Protein AF-A0A950LFI5-F1 (afdb_monomer_lite)

Sequence (81 aa):
MAANDKTPTHTAYAFSRQGRKFGKLLECGVGYIDKQNNLAHVFMDRGPIMGYTGYIVLSPIGAPPPKVEPPTDDEDGEEDF

Structure (mmCIF, N/CA/C/O backbone):
data_AF-A0A950LFI5-F1
#
_entry.id   AF-A0A950LFI5-F1
#
loop_
_atom_site.group_PDB
_atom_site.id
_atom_site.type_symbol
_atom_site.label_atom_id
_atom_site.label_alt_id
_atom_site.label_comp_id
_atom_site.label_asym_id
_atom_site.label_entity_id
_atom_site.label_seq_id
_atom_site.pdbx_PDB_ins_code
_atom_site.Cartn_x
_atom_site.Cartn_y
_atom_site.Cartn_z
_atom_site.occupancy
_atom_site.B_iso_or_equiv
_atom_site.auth_seq_id
_atom_site.auth_comp_id
_atom_site.auth_asym_id
_atom_site.auth_atom_id
_atom_site.pdbx_PDB_model_num
ATOM 1 N N . MET A 1 1 ? -13.404 0.287 27.039 1.00 40.78 1 MET A N 1
ATOM 2 C CA . MET A 1 1 ? -12.183 -0.079 26.290 1.00 40.78 1 MET A CA 1
ATOM 3 C C . MET A 1 1 ? -12.600 -0.283 24.847 1.00 40.78 1 MET A C 1
ATOM 5 O O . MET A 1 1 ? -13.409 -1.167 24.603 1.00 40.78 1 MET A O 1
ATOM 9 N N . ALA A 1 2 ? -12.185 0.595 23.931 1.00 47.75 2 ALA A N 1
ATOM 10 C CA . ALA A 1 2 ? -12.523 0.438 22.518 1.00 47.75 2 ALA A CA 1
ATOM 11 C C . ALA A 1 2 ? -11.844 -0.837 22.005 1.00 47.75 2 ALA A C 1
ATOM 13 O O . ALA A 1 2 ? -10.641 -1.005 22.207 1.00 47.75 2 ALA A O 1
ATOM 14 N N . ALA A 1 3 ? -12.622 -1.753 21.426 1.00 51.47 3 ALA A N 1
ATOM 15 C CA . ALA A 1 3 ? -12.077 -2.926 20.762 1.00 51.47 3 ALA A CA 1
ATOM 16 C C . ALA A 1 3 ? -11.050 -2.444 19.735 1.00 51.47 3 ALA A C 1
ATOM 18 O O . ALA A 1 3 ? -11.342 -1.532 18.961 1.00 51.47 3 ALA A O 1
ATOM 19 N N . ASN A 1 4 ? -9.841 -3.000 19.786 1.00 58.72 4 ASN A N 1
ATOM 20 C CA . ASN A 1 4 ? -8.805 -2.677 18.820 1.00 58.72 4 ASN A CA 1
ATOM 21 C C . ASN A 1 4 ? -9.284 -3.246 17.481 1.00 58.72 4 ASN A C 1
ATOM 23 O O . ASN A 1 4 ? -9.175 -4.451 17.245 1.00 58.72 4 ASN A O 1
ATOM 27 N N . ASP A 1 5 ? -9.952 -2.413 16.685 1.00 66.69 5 ASP A N 1
ATOM 28 C CA . ASP A 1 5 ? -10.523 -2.811 15.412 1.00 66.69 5 ASP A CA 1
ATOM 29 C C . ASP A 1 5 ? -9.364 -3.041 14.443 1.00 66.69 5 ASP A C 1
ATOM 31 O O . ASP A 1 5 ? -8.753 -2.108 13.928 1.00 66.69 5 ASP A O 1
ATOM 35 N N . LYS A 1 6 ? -9.006 -4.316 14.272 1.00 79.62 6 LYS A N 1
ATOM 36 C CA . LYS A 1 6 ? -7.933 -4.759 13.373 1.00 79.62 6 LYS A CA 1
ATOM 37 C C . LYS A 1 6 ? -8.400 -4.811 11.915 1.00 79.62 6 LYS A C 1
ATOM 39 O O . LYS A 1 6 ? -7.715 -5.402 11.081 1.00 79.62 6 LYS A O 1
ATOM 44 N N . THR A 1 7 ? -9.573 -4.251 11.612 1.00 89.38 7 THR A N 1
ATOM 45 C CA . THR A 1 7 ? -10.092 -4.167 10.250 1.00 89.38 7 THR A CA 1
ATOM 46 C C . THR A 1 7 ? -9.128 -3.353 9.382 1.00 89.38 7 THR A C 1
ATOM 48 O O . THR A 1 7 ? -8.750 -2.238 9.757 1.00 89.38 7 THR A O 1
ATOM 51 N N . PRO A 1 8 ? -8.708 -3.881 8.218 1.00 92.56 8 PRO A N 1
ATOM 52 C CA . PRO A 1 8 ? -7.872 -3.138 7.291 1.00 92.56 8 PRO A CA 1
ATOM 53 C C . PRO A 1 8 ? -8.536 -1.822 6.883 1.00 92.56 8 PRO A C 1
ATOM 55 O O . PRO A 1 8 ? -9.706 -1.787 6.512 1.00 92.56 8 PRO A O 1
ATOM 58 N N . THR A 1 9 ? -7.774 -0.736 6.940 1.00 94.94 9 THR A N 1
ATOM 59 C CA . THR A 1 9 ? -8.221 0.613 6.549 1.00 94.94 9 THR A CA 1
ATOM 60 C C . THR A 1 9 ? -7.431 1.159 5.366 1.00 94.94 9 THR A C 1
ATOM 62 O O . THR A 1 9 ? -7.865 2.117 4.729 1.00 94.94 9 THR A O 1
ATOM 65 N N . HIS A 1 10 ? -6.280 0.556 5.065 1.00 96.12 10 HIS A N 1
ATOM 66 C CA . HIS A 1 10 ? -5.364 0.995 4.025 1.00 96.12 10 HIS A CA 1
ATOM 67 C C . HIS A 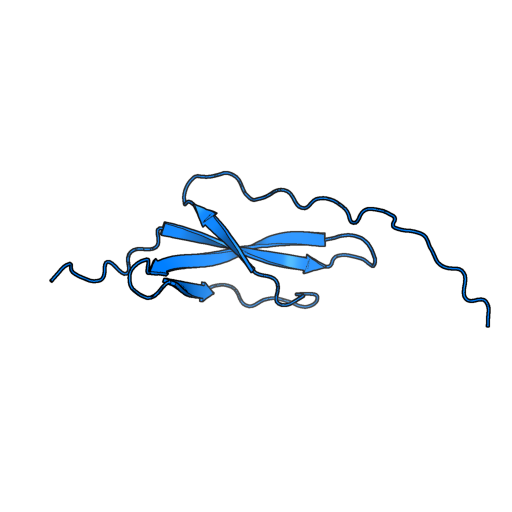1 10 ? -4.922 -0.179 3.149 1.00 96.12 10 HIS A C 1
ATOM 69 O O . HIS A 1 10 ? -4.741 -1.301 3.624 1.00 96.12 10 HIS A O 1
ATOM 75 N N . THR A 1 11 ? -4.692 0.108 1.877 1.00 95.81 11 THR A N 1
ATOM 76 C CA . THR A 1 11 ? -3.970 -0.749 0.941 1.00 95.81 11 THR A CA 1
ATOM 77 C C . THR A 1 11 ? -2.477 -0.441 1.033 1.00 95.81 11 THR A C 1
ATOM 79 O O . THR A 1 11 ? -2.081 0.727 1.084 1.00 95.81 11 THR A O 1
ATOM 82 N N . ALA A 1 12 ? -1.647 -1.481 1.054 1.00 93.50 12 ALA A N 1
ATOM 83 C CA . ALA A 1 12 ? -0.197 -1.366 1.080 1.00 93.50 12 ALA A CA 1
ATOM 84 C C . ALA A 1 12 ? 0.376 -1.456 -0.336 1.00 93.50 12 ALA A C 1
ATOM 86 O O . ALA A 1 12 ? 0.098 -2.400 -1.081 1.00 93.50 12 ALA A O 1
ATOM 87 N N . TYR A 1 13 ? 1.204 -0.476 -0.684 1.00 91.75 13 TYR A N 1
ATOM 88 C CA . TYR A 1 13 ? 1.913 -0.416 -1.951 1.00 91.75 13 TYR A CA 1
ATOM 89 C C . TYR A 1 13 ? 3.418 -0.441 -1.725 1.00 91.75 13 TYR A C 1
ATOM 91 O O . TYR A 1 13 ? 3.952 0.321 -0.924 1.00 91.75 13 TYR A O 1
ATOM 99 N N . ALA A 1 14 ? 4.092 -1.286 -2.487 1.00 89.00 14 ALA A N 1
ATOM 100 C CA . ALA A 1 14 ? 5.525 -1.491 -2.495 1.00 89.00 14 ALA A CA 1
ATOM 101 C C . ALA A 1 14 ? 6.157 -0.798 -3.707 1.00 89.00 14 ALA A C 1
ATOM 103 O O . ALA A 1 14 ? 5.686 -0.980 -4.832 1.00 89.00 14 ALA A O 1
ATOM 104 N N . PHE A 1 15 ? 7.246 -0.045 -3.524 1.00 87.94 15 PHE A N 1
ATOM 105 C CA . PHE A 1 15 ? 7.975 0.511 -4.666 1.00 87.94 15 PHE A CA 1
ATOM 106 C C . PHE A 1 15 ? 8.885 -0.530 -5.323 1.00 87.94 15 PHE A C 1
ATOM 108 O O . PHE A 1 15 ? 9.873 -0.990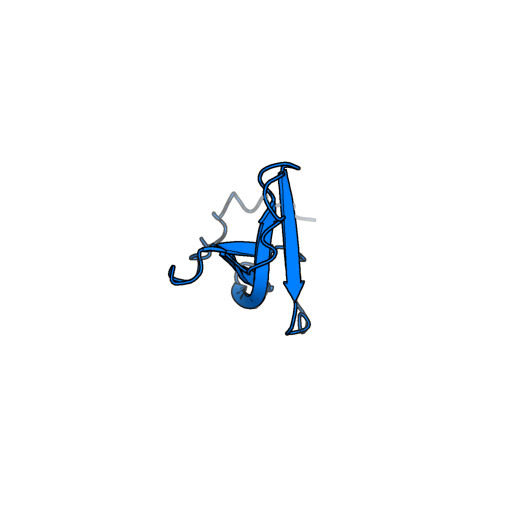 -4.747 1.00 87.94 15 PHE A O 1
ATOM 115 N N . SER A 1 16 ? 8.549 -0.888 -6.559 1.00 85.94 16 SER A N 1
ATOM 116 C CA . SER A 1 16 ? 9.339 -1.759 -7.421 1.00 85.94 16 SER A CA 1
ATOM 117 C C . SER A 1 16 ? 10.160 -0.912 -8.388 1.00 85.94 16 SER A C 1
ATOM 119 O O . SER A 1 16 ? 9.615 -0.182 -9.223 1.00 85.94 16 SER A O 1
ATOM 121 N N . ARG A 1 17 ? 11.484 -1.016 -8.279 1.00 84.38 17 ARG A N 1
ATOM 122 C CA . ARG A 1 17 ? 12.431 -0.370 -9.184 1.00 84.38 17 ARG A CA 1
ATOM 123 C C . ARG A 1 17 ? 12.438 -1.107 -10.524 1.00 84.38 17 ARG A C 1
ATOM 125 O O . ARG A 1 17 ? 12.659 -2.312 -10.565 1.00 84.38 17 ARG A O 1
ATOM 132 N N . GLN A 1 18 ? 12.237 -0.374 -11.617 1.00 82.62 18 GLN A N 1
ATOM 133 C CA . GLN A 1 18 ? 12.276 -0.918 -12.982 1.00 82.62 18 GLN A CA 1
ATOM 134 C C . GLN A 1 18 ? 13.491 -0.431 -13.791 1.00 82.62 18 GLN A C 1
ATOM 136 O O . GLN A 1 18 ? 13.778 -0.973 -14.853 1.00 82.62 18 GLN A O 1
ATOM 141 N N . GLY A 1 19 ? 14.237 0.551 -13.278 1.00 78.06 19 GLY A N 1
ATOM 142 C CA . GLY A 1 19 ? 15.483 1.045 -13.862 1.00 78.06 19 GLY A CA 1
ATOM 143 C C . GLY A 1 19 ? 16.255 1.938 -12.889 1.00 78.06 19 GLY A C 1
ATOM 144 O O . GLY A 1 19 ? 15.889 2.059 -11.719 1.00 78.06 19 GLY A O 1
ATOM 145 N N . ARG A 1 20 ? 17.338 2.590 -13.345 1.00 73.88 20 ARG A N 1
ATOM 146 C CA . ARG A 1 20 ? 18.191 3.397 -12.448 1.00 73.88 20 ARG A CA 1
ATOM 147 C C . ARG A 1 20 ? 17.425 4.558 -11.804 1.00 73.88 20 ARG A C 1
ATOM 149 O O . ARG A 1 20 ? 17.563 4.736 -10.596 1.00 73.88 20 ARG A O 1
ATOM 156 N N . LYS A 1 21 ? 16.609 5.259 -12.600 1.00 75.50 21 LYS A N 1
ATOM 157 C CA . LYS A 1 21 ? 15.863 6.474 -12.227 1.00 75.50 21 LYS A CA 1
ATOM 158 C C . LYS A 1 21 ? 14.331 6.294 -12.182 1.00 75.50 21 LYS A C 1
ATOM 160 O O . LYS A 1 21 ? 13.622 7.269 -11.988 1.00 75.50 21 LYS A O 1
ATOM 165 N N . PHE A 1 22 ? 13.789 5.086 -12.381 1.00 79.81 22 PHE A N 1
ATOM 166 C CA . PHE A 1 22 ? 12.330 4.901 -12.429 1.00 79.81 22 PHE A CA 1
ATOM 167 C C . PHE A 1 22 ? 11.844 3.582 -11.823 1.00 79.81 22 PHE A C 1
ATOM 169 O O . PHE A 1 22 ? 12.559 2.577 -11.741 1.00 79.81 22 PHE A O 1
ATOM 176 N N . GLY A 1 23 ? 10.582 3.597 -11.409 1.00 85.56 23 GLY A N 1
ATOM 177 C CA . GLY A 1 23 ? 9.877 2.464 -10.833 1.00 85.56 23 GLY A CA 1
ATOM 178 C C . GLY A 1 23 ? 8.394 2.769 -10.671 1.00 85.56 23 GLY A C 1
ATOM 179 O O . GLY A 1 23 ? 7.912 3.817 -11.100 1.00 85.56 23 GLY A O 1
ATOM 180 N N . LYS A 1 24 ? 7.666 1.839 -10.058 1.00 87.69 24 LYS A N 1
ATOM 181 C CA . LYS A 1 24 ? 6.225 1.963 -9.821 1.00 87.69 24 LYS A CA 1
ATOM 182 C C . LYS A 1 24 ? 5.833 1.399 -8.465 1.00 87.69 24 LYS A C 1
ATOM 184 O O . LYS A 1 24 ? 6.466 0.471 -7.963 1.00 87.69 24 LYS A O 1
ATOM 189 N N . LEU A 1 25 ? 4.756 1.938 -7.905 1.00 90.00 25 LEU A N 1
ATOM 190 C CA . LEU A 1 25 ? 4.095 1.367 -6.739 1.00 90.00 25 LEU A CA 1
ATOM 191 C C . LEU A 1 25 ? 3.213 0.194 -7.173 1.00 90.00 25 LEU A C 1
ATOM 193 O O . LEU A 1 25 ? 2.401 0.316 -8.090 1.00 90.00 25 LEU A O 1
ATOM 197 N N . LEU A 1 26 ? 3.396 -0.947 -6.521 1.00 89.50 26 LEU A N 1
ATOM 198 C CA . LEU A 1 26 ? 2.639 -2.171 -6.743 1.00 89.50 26 LEU A CA 1
ATOM 199 C C . LEU A 1 26 ? 1.899 -2.545 -5.469 1.00 89.50 26 LEU A C 1
ATOM 201 O O . LEU A 1 26 ? 2.493 -2.568 -4.397 1.00 89.50 26 LEU A O 1
ATOM 205 N N . GLU A 1 27 ? 0.615 -2.859 -5.589 1.00 92.00 27 GLU A N 1
ATOM 206 C CA . GLU A 1 27 ? -0.175 -3.346 -4.463 1.00 92.00 27 GLU A CA 1
ATOM 207 C C . GLU A 1 27 ? 0.381 -4.684 -3.958 1.00 92.00 27 GLU A C 1
ATOM 209 O O . GLU A 1 27 ? 0.438 -5.667 -4.707 1.00 92.00 27 GLU A O 1
ATOM 214 N N . CYS A 1 28 ? 0.767 -4.726 -2.684 1.00 91.56 28 CYS A N 1
ATOM 215 C CA . CYS A 1 28 ? 1.400 -5.887 -2.060 1.00 91.56 28 CYS A CA 1
ATOM 216 C C . CYS A 1 28 ? 0.722 -6.347 -0.762 1.00 91.56 28 CYS A C 1
ATOM 218 O O . CYS A 1 28 ? 1.266 -7.209 -0.071 1.00 91.56 28 CYS A O 1
ATOM 220 N N . GLY A 1 29 ? -0.420 -5.752 -0.407 1.00 92.69 29 GLY A N 1
ATOM 221 C CA . GLY A 1 29 ? -1.213 -6.180 0.738 1.00 92.69 29 GLY A CA 1
ATOM 222 C C . GLY A 1 29 ? -2.126 -5.095 1.290 1.00 92.69 29 GLY A C 1
ATOM 223 O O . GLY A 1 29 ? -2.499 -4.145 0.600 1.00 92.69 29 GLY A O 1
ATOM 224 N N . VAL A 1 30 ? -2.470 -5.229 2.568 1.00 95.25 30 VAL A N 1
ATOM 225 C CA . VAL A 1 30 ? -3.366 -4.320 3.294 1.00 95.25 30 VAL A CA 1
ATOM 226 C C . VAL A 1 30 ? -2.859 -4.069 4.711 1.00 95.25 30 VAL A C 1
ATOM 228 O O . VAL A 1 30 ? -2.005 -4.786 5.228 1.00 95.25 30 VAL A O 1
ATOM 231 N N . GLY A 1 31 ? -3.385 -3.044 5.367 1.00 94.25 31 GLY A N 1
ATOM 232 C CA . GLY A 1 31 ? -2.989 -2.689 6.719 1.00 94.25 31 GLY A CA 1
ATOM 233 C C . GLY A 1 31 ? -3.962 -1.750 7.411 1.00 94.25 31 GLY A C 1
ATOM 234 O O . GLY A 1 31 ? -4.978 -1.331 6.851 1.00 94.25 31 GLY A O 1
ATOM 235 N N . TYR A 1 32 ? -3.644 -1.409 8.653 1.00 94.31 32 TYR A N 1
ATOM 236 C CA . TYR A 1 32 ? -4.364 -0.400 9.418 1.00 94.31 32 TYR A CA 1
ATOM 237 C C . TYR A 1 32 ? -3.413 0.421 10.288 1.00 94.31 32 TYR A C 1
ATOM 239 O O . TYR A 1 32 ? -2.313 -0.020 10.624 1.00 94.31 32 TYR A O 1
ATOM 247 N N . ILE A 1 33 ? -3.851 1.628 10.646 1.00 92.25 33 ILE A N 1
ATOM 248 C CA . ILE A 1 33 ? -3.121 2.522 11.548 1.00 92.25 33 ILE A CA 1
ATOM 249 C C . ILE A 1 33 ? -3.775 2.444 12.929 1.00 92.25 33 ILE A C 1
ATOM 251 O O . ILE A 1 33 ? -4.912 2.886 13.109 1.00 92.25 33 ILE A O 1
ATOM 255 N N . ASP A 1 34 ? -3.053 1.901 13.906 1.00 91.12 34 ASP A N 1
ATOM 256 C CA . ASP A 1 34 ? -3.409 1.976 15.319 1.00 91.12 34 ASP A CA 1
ATOM 257 C C . ASP A 1 34 ? -3.062 3.375 15.842 1.00 91.12 34 ASP A C 1
ATOM 259 O O . ASP A 1 34 ? -1.911 3.686 16.151 1.00 91.12 34 ASP A O 1
ATOM 263 N N . LYS A 1 35 ? -4.081 4.231 15.944 1.00 88.56 35 LYS A N 1
ATOM 264 C CA . LYS A 1 35 ? -3.929 5.611 16.423 1.00 88.56 35 LYS A CA 1
ATOM 265 C C . LYS A 1 35 ? -3.608 5.709 17.916 1.00 88.56 35 LYS A C 1
ATOM 267 O O . LYS A 1 35 ? -3.121 6.750 18.338 1.00 88.56 35 LYS A O 1
ATOM 272 N N . GLN A 1 36 ? -3.898 4.679 18.715 1.00 89.44 36 GLN A N 1
ATOM 273 C 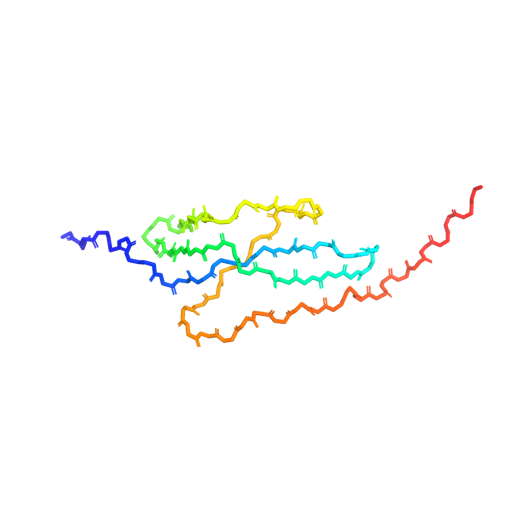CA . GLN A 1 36 ? -3.633 4.711 20.158 1.00 89.44 36 GLN A CA 1
ATOM 274 C C . GLN A 1 36 ? -2.139 4.581 20.430 1.00 89.44 36 GLN A C 1
ATOM 276 O O . GLN A 1 36 ? -1.594 5.304 21.257 1.00 89.44 36 GLN A O 1
ATOM 281 N N . ASN A 1 37 ? -1.487 3.681 19.694 1.00 90.25 37 ASN A N 1
ATOM 282 C CA . ASN A 1 37 ? -0.062 3.398 19.841 1.00 90.25 37 ASN A CA 1
ATOM 283 C C . ASN A 1 37 ? 0.798 4.068 18.759 1.00 90.25 37 ASN A C 1
ATOM 285 O O . ASN A 1 37 ? 2.019 3.946 18.788 1.00 90.25 37 ASN A O 1
ATOM 289 N N . ASN A 1 38 ? 0.168 4.773 17.813 1.00 88.75 38 ASN A N 1
ATOM 290 C CA . ASN A 1 38 ? 0.803 5.361 16.635 1.00 88.75 38 ASN A CA 1
ATOM 291 C C . ASN A 1 38 ? 1.615 4.327 15.825 1.00 88.75 38 ASN A C 1
ATOM 293 O O . ASN A 1 38 ? 2.752 4.576 15.428 1.00 88.75 38 ASN A O 1
ATOM 297 N N . LEU A 1 39 ? 1.027 3.144 15.612 1.00 92.12 39 LEU A N 1
ATOM 298 C CA . LEU A 1 39 ? 1.648 2.026 14.896 1.00 92.12 39 LEU A CA 1
ATOM 299 C C . LEU A 1 39 ? 0.927 1.747 13.578 1.00 92.12 39 LEU A C 1
ATOM 301 O O . LEU A 1 39 ? -0.300 1.764 13.508 1.00 92.12 39 LEU A O 1
ATOM 305 N N . ALA A 1 40 ? 1.690 1.419 12.538 1.00 91.69 40 ALA A N 1
ATOM 306 C CA . ALA A 1 40 ? 1.157 0.908 11.282 1.00 91.69 40 ALA A CA 1
ATOM 307 C C . ALA A 1 40 ? 1.312 -0.617 11.243 1.00 91.69 40 ALA A C 1
ATOM 309 O O . ALA A 1 40 ? 2.425 -1.140 11.259 1.00 91.69 40 ALA A O 1
ATOM 310 N N . HIS A 1 41 ? 0.194 -1.334 11.178 1.00 92.25 41 HIS A N 1
ATOM 311 C CA . HIS A 1 41 ? 0.176 -2.781 10.996 1.00 92.25 41 HIS A CA 1
ATOM 312 C C . HIS A 1 41 ? -0.017 -3.097 9.515 1.00 92.25 41 HIS A C 1
ATOM 314 O O . HIS A 1 41 ? -1.016 -2.685 8.927 1.00 92.25 41 HIS A O 1
ATOM 320 N N . VAL A 1 42 ? 0.924 -3.834 8.920 1.00 91.62 42 VAL A N 1
ATOM 321 C CA . VAL A 1 42 ? 0.916 -4.179 7.491 1.00 91.62 42 VAL A CA 1
ATOM 322 C C . VAL A 1 42 ? 0.957 -5.692 7.326 1.00 91.62 42 VAL A C 1
ATOM 324 O O . VAL A 1 42 ? 1.815 -6.365 7.894 1.00 91.62 42 VAL A O 1
ATOM 327 N N . PHE A 1 43 ? 0.041 -6.217 6.520 1.00 90.12 43 PHE A N 1
ATOM 328 C CA . PHE A 1 43 ? -0.031 -7.616 6.126 1.00 90.12 43 PHE A CA 1
ATOM 329 C C . PHE A 1 43 ? 0.243 -7.702 4.628 1.00 90.12 43 PHE A C 1
ATOM 331 O O . PHE A 1 43 ? -0.539 -7.197 3.823 1.00 90.12 43 PHE A O 1
ATOM 338 N N . MET A 1 44 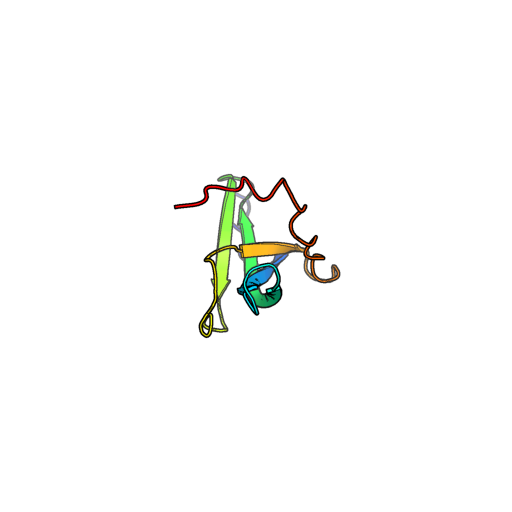? 1.365 -8.320 4.263 1.00 87.44 44 MET A N 1
ATOM 339 C CA . MET A 1 44 ? 1.733 -8.533 2.865 1.00 87.44 44 MET A CA 1
ATOM 340 C C . MET A 1 44 ? 1.266 -9.917 2.419 1.00 87.44 44 MET A C 1
ATOM 342 O O . MET A 1 44 ? 1.690 -10.923 2.986 1.00 87.44 44 MET A O 1
ATOM 346 N N . ASP A 1 45 ? 0.397 -9.969 1.415 1.00 84.94 45 ASP A N 1
ATOM 347 C CA . ASP A 1 45 ? -0.098 -11.207 0.800 1.00 84.94 45 ASP A CA 1
ATOM 348 C C . ASP A 1 45 ? 0.659 -11.556 -0.492 1.00 84.94 45 ASP A C 1
ATOM 350 O O . ASP A 1 45 ? 0.619 -12.694 -0.961 1.00 84.94 45 ASP A O 1
ATOM 354 N N . ARG A 1 46 ? 1.400 -10.591 -1.046 1.00 80.88 46 ARG A N 1
ATOM 355 C CA . ARG A 1 46 ? 2.259 -10.759 -2.218 1.00 80.88 46 ARG A CA 1
ATOM 356 C C . ARG A 1 46 ? 3.695 -10.447 -1.829 1.00 80.88 46 ARG A C 1
ATOM 358 O O . ARG A 1 46 ? 4.019 -9.334 -1.416 1.00 80.88 46 ARG A O 1
ATOM 365 N N . GLY A 1 47 ? 4.563 -11.447 -1.965 1.00 70.25 47 GLY A N 1
ATOM 366 C CA . GLY A 1 47 ? 5.989 -11.284 -1.711 1.00 70.25 47 GLY A CA 1
ATOM 367 C C . GLY A 1 47 ? 6.603 -10.286 -2.700 1.00 70.25 47 GLY A C 1
ATOM 368 O O . GLY A 1 47 ? 6.309 -10.372 -3.895 1.00 70.25 47 GLY A O 1
ATOM 369 N N . PRO A 1 48 ? 7.451 -9.349 -2.250 1.00 62.19 48 PRO A N 1
ATOM 370 C CA . PRO A 1 48 ? 8.154 -8.451 -3.154 1.00 62.19 48 PRO A CA 1
ATOM 371 C C . PRO A 1 48 ? 9.089 -9.255 -4.069 1.00 62.19 48 PRO A C 1
ATOM 373 O O . PRO A 1 48 ? 10.112 -9.783 -3.638 1.00 62.19 48 PRO A O 1
ATOM 376 N N . ILE A 1 49 ? 8.727 -9.368 -5.347 1.00 57.94 49 ILE A N 1
ATOM 377 C CA . ILE A 1 49 ? 9.553 -10.013 -6.373 1.00 57.94 49 ILE A CA 1
ATOM 378 C C . ILE A 1 49 ? 10.613 -8.991 -6.811 1.00 57.94 49 ILE A C 1
ATOM 380 O O . ILE A 1 49 ? 10.231 -7.883 -7.168 1.00 57.94 49 ILE A O 1
ATOM 384 N N . MET A 1 50 ? 11.902 -9.363 -6.718 1.00 64.12 50 MET A N 1
ATOM 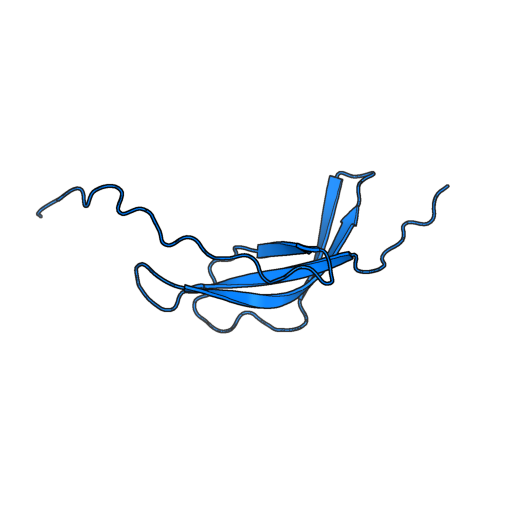385 C CA . MET A 1 50 ? 13.142 -8.652 -7.123 1.00 64.12 50 MET A CA 1
ATOM 386 C C . MET A 1 50 ? 13.053 -7.167 -7.545 1.00 64.12 50 MET A C 1
ATOM 388 O O . MET A 1 50 ? 12.302 -6.783 -8.433 1.00 64.12 50 MET A O 1
ATOM 392 N N . GLY A 1 51 ? 13.952 -6.333 -7.006 1.00 68.94 51 GLY A N 1
ATOM 393 C CA . GLY A 1 51 ? 13.997 -4.889 -7.302 1.00 68.94 51 GLY A CA 1
ATOM 394 C C . GLY A 1 51 ? 13.128 -4.044 -6.365 1.00 68.94 51 GLY A C 1
ATOM 395 O O . GLY A 1 51 ? 12.906 -2.861 -6.612 1.00 68.94 51 GLY A O 1
ATOM 396 N N . TYR A 1 52 ? 12.639 -4.644 -5.282 1.00 75.69 52 TYR A N 1
ATOM 397 C CA . TYR A 1 52 ? 11.941 -3.951 -4.211 1.00 75.69 52 TYR A CA 1
ATOM 398 C C . TYR A 1 52 ? 12.915 -3.176 -3.320 1.00 75.69 52 TYR A C 1
ATOM 400 O O . TYR A 1 52 ? 13.952 -3.709 -2.929 1.00 75.69 52 TYR A O 1
ATOM 408 N N . THR A 1 53 ? 12.584 -1.930 -2.983 1.00 76.75 53 THR A N 1
ATOM 409 C CA . THR A 1 53 ? 13.466 -1.062 -2.182 1.00 76.75 53 THR A CA 1
ATOM 410 C C . THR A 1 53 ? 13.209 -1.134 -0.678 1.00 76.75 53 THR A C 1
ATOM 412 O O . THR A 1 53 ? 13.933 -0.507 0.087 1.00 76.75 53 THR A O 1
ATOM 415 N N . GLY A 1 54 ? 12.176 -1.857 -0.233 1.00 77.25 54 GLY A N 1
ATOM 416 C CA . GLY A 1 54 ? 11.719 -1.814 1.161 1.00 77.25 54 GLY A CA 1
ATOM 417 C C . GLY A 1 54 ? 10.768 -0.652 1.469 1.00 77.25 54 GLY A C 1
ATOM 418 O O . GLY A 1 54 ? 10.223 -0.597 2.567 1.00 77.25 54 GLY A O 1
ATOM 419 N N . TYR A 1 55 ? 10.533 0.255 0.515 1.00 84.81 55 TYR A N 1
ATOM 420 C CA . TYR A 1 55 ? 9.620 1.382 0.689 1.00 84.81 55 TYR A CA 1
ATOM 421 C C . TYR A 1 55 ? 8.155 0.950 0.529 1.00 84.81 55 TYR A C 1
ATOM 423 O O . TYR A 1 55 ? 7.751 0.491 -0.546 1.00 84.81 55 TYR A O 1
ATOM 431 N N . ILE A 1 56 ? 7.376 1.139 1.601 1.00 87.50 56 ILE A N 1
ATOM 432 C CA . ILE A 1 56 ? 5.932 0.885 1.665 1.00 87.50 56 ILE A CA 1
ATOM 433 C C . ILE A 1 56 ? 5.192 2.208 1.835 1.00 87.50 56 ILE A C 1
ATOM 435 O O . ILE A 1 56 ? 5.525 3.001 2.715 1.00 87.50 56 ILE A O 1
ATOM 439 N N . VAL A 1 57 ? 4.128 2.394 1.056 1.00 91.31 57 VAL A N 1
ATOM 440 C CA . VAL A 1 57 ? 3.130 3.448 1.266 1.00 91.31 57 VAL A CA 1
ATOM 441 C C . VAL A 1 57 ? 1.792 2.815 1.608 1.00 91.31 57 VAL A C 1
ATOM 443 O O . VAL A 1 57 ? 1.365 1.857 0.965 1.00 91.31 57 VAL A O 1
ATOM 446 N N . LEU A 1 58 ? 1.113 3.380 2.603 1.00 93.06 58 LEU A N 1
ATOM 447 C CA . LEU A 1 58 ? -0.264 3.043 2.937 1.00 93.06 58 LEU A CA 1
ATOM 448 C C . LEU A 1 58 ? -1.199 4.090 2.332 1.00 93.06 58 LEU A C 1
ATOM 450 O O . LEU A 1 58 ? -1.073 5.275 2.627 1.00 93.06 58 LEU A O 1
ATOM 454 N N . SER A 1 59 ? -2.145 3.648 1.505 1.00 94.94 59 SER A N 1
ATOM 455 C CA . SER A 1 59 ? -3.203 4.499 0.947 1.00 94.94 59 SER A CA 1
ATOM 456 C C . SER A 1 59 ? -4.559 4.056 1.495 1.00 94.94 59 SER A C 1
ATOM 458 O O . SER A 1 59 ? -4.778 2.846 1.568 1.00 94.94 59 SER A O 1
ATOM 460 N N . PRO A 1 60 ? -5.472 4.960 1.893 1.00 95.38 60 PRO A N 1
ATOM 461 C CA . PRO A 1 60 ? -6.802 4.573 2.359 1.00 95.38 60 PRO A CA 1
ATOM 462 C C . PRO A 1 60 ? -7.522 3.664 1.357 1.00 95.38 60 PRO A C 1
ATOM 464 O O . PRO A 1 60 ? -7.440 3.874 0.145 1.00 95.38 60 PRO A O 1
ATOM 467 N N . ILE A 1 61 ? -8.248 2.659 1.848 1.00 93.44 61 ILE A N 1
ATOM 468 C CA . ILE A 1 61 ? -9.014 1.761 0.974 1.00 93.44 61 ILE A CA 1
ATOM 469 C C . ILE A 1 61 ? -10.023 2.575 0.151 1.00 93.44 61 ILE A C 1
ATOM 471 O O . ILE A 1 61 ? -10.762 3.401 0.685 1.00 93.44 61 ILE A O 1
ATOM 475 N N . GLY A 1 62 ? -10.041 2.332 -1.161 1.00 90.56 62 GLY A N 1
ATOM 476 C CA . GLY A 1 62 ? -10.883 3.044 -2.127 1.00 90.56 62 GLY A CA 1
ATOM 477 C C . GLY A 1 62 ? -10.259 4.321 -2.701 1.00 90.56 62 GLY A C 1
ATOM 478 O O . GLY A 1 62 ? -10.769 4.842 -3.692 1.00 90.56 62 GLY A O 1
ATOM 479 N N . ALA A 1 63 ? -9.146 4.809 -2.143 1.00 92.19 63 ALA A N 1
ATOM 480 C CA . ALA A 1 63 ? -8.371 5.878 -2.761 1.00 92.19 63 ALA A CA 1
ATOM 481 C C . ALA A 1 63 ? -7.566 5.341 -3.963 1.00 92.19 63 ALA A C 1
ATOM 483 O O . ALA A 1 63 ? -7.156 4.175 -3.965 1.00 92.19 63 ALA A O 1
ATOM 484 N N . PRO A 1 64 ? 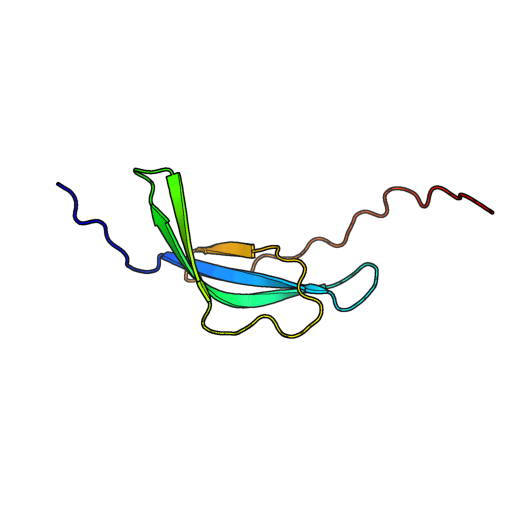-7.308 6.171 -4.991 1.00 88.69 64 PRO A N 1
ATOM 485 C CA . PRO A 1 64 ? -6.439 5.773 -6.091 1.00 88.69 64 PRO A CA 1
ATOM 486 C C . PRO A 1 64 ? -5.015 5.455 -5.589 1.00 88.69 64 PRO A C 1
ATOM 488 O O . PRO A 1 64 ? -4.581 6.015 -4.574 1.00 88.69 64 PRO A O 1
ATOM 491 N N . PRO A 1 65 ? -4.262 4.588 -6.297 1.00 85.06 65 PRO A N 1
ATOM 492 C CA . PRO A 1 65 ? -2.865 4.332 -5.975 1.00 85.06 65 PRO A CA 1
ATOM 493 C C . PRO A 1 65 ? -2.057 5.637 -5.944 1.00 85.06 65 PRO A C 1
ATOM 495 O O . PRO A 1 65 ? -2.267 6.498 -6.810 1.00 85.06 65 PRO A O 1
ATOM 498 N N . PRO A 1 66 ? -1.121 5.799 -4.993 1.00 88.50 66 PRO A N 1
ATOM 499 C CA . PRO A 1 66 ? -0.265 6.974 -4.962 1.00 88.50 66 PRO A CA 1
ATOM 500 C C . PRO A 1 66 ? 0.539 7.084 -6.261 1.00 88.50 66 PRO A C 1
ATOM 502 O O . PRO A 1 66 ? 1.028 6.087 -6.801 1.00 88.50 66 PRO A O 1
ATOM 505 N N . LYS A 1 67 ? 0.680 8.307 -6.772 1.00 86.25 67 LYS A N 1
ATOM 506 C CA . LYS A 1 67 ? 1.565 8.574 -7.907 1.00 86.25 67 LYS A CA 1
ATOM 507 C C . LYS A 1 67 ? 3.002 8.597 -7.400 1.00 86.25 67 LYS A C 1
ATOM 509 O O . LYS A 1 67 ? 3.283 9.222 -6.384 1.00 86.25 67 LYS A O 1
ATOM 514 N N . VAL A 1 68 ? 3.895 7.916 -8.109 1.00 81.12 68 VAL A N 1
ATOM 515 C CA . VAL A 1 68 ? 5.334 8.060 -7.888 1.00 81.12 68 VAL A CA 1
ATOM 516 C C . VAL A 1 68 ? 5.763 9.307 -8.644 1.00 81.12 68 VAL A C 1
ATOM 518 O O . VAL A 1 68 ? 5.621 9.354 -9.866 1.00 81.12 68 VAL A O 1
ATOM 521 N N . GLU A 1 69 ? 6.257 10.313 -7.932 1.00 73.19 69 GLU A N 1
ATOM 522 C CA . GLU A 1 69 ? 6.955 11.418 -8.579 1.00 73.19 69 GLU A CA 1
ATOM 523 C C . GLU A 1 69 ? 8.310 10.898 -9.079 1.00 73.19 69 GLU A C 1
ATOM 525 O O . GLU A 1 69 ? 9.004 10.195 -8.334 1.00 73.19 69 GLU A O 1
ATOM 530 N N . PRO A 1 70 ? 8.679 11.148 -10.348 1.00 64.25 70 PRO A N 1
ATOM 531 C CA . PRO A 1 70 ? 10.018 10.817 -10.806 1.00 64.25 70 PRO A CA 1
ATOM 532 C C . PRO A 1 70 ? 11.037 11.543 -9.917 1.00 64.25 70 PRO A C 1
ATOM 534 O O . PRO A 1 70 ? 10.750 12.658 -9.476 1.00 64.25 70 PRO A O 1
ATOM 537 N N . PRO A 1 71 ? 12.204 10.933 -9.639 1.00 62.84 71 PRO A N 1
ATOM 538 C CA . PRO A 1 71 ? 13.279 11.637 -8.955 1.00 62.84 71 PRO A CA 1
ATOM 539 C C . PRO A 1 71 ? 13.522 12.960 -9.678 1.00 62.84 71 PRO A C 1
ATOM 541 O O . PRO A 1 71 ? 13.648 12.965 -10.905 1.00 62.84 71 PRO A O 1
ATOM 544 N N . THR A 1 72 ? 13.541 14.066 -8.939 1.00 59.72 72 THR A N 1
ATOM 545 C CA . THR A 1 72 ? 14.078 15.319 -9.459 1.00 59.72 72 THR A CA 1
ATOM 546 C C . THR A 1 72 ? 15.520 15.045 -9.867 1.00 59.72 72 THR A C 1
ATOM 548 O O . THR A 1 72 ? 16.247 14.364 -9.140 1.00 59.72 72 THR A O 1
ATOM 551 N N . ASP A 1 73 ? 15.912 15.470 -11.069 1.00 59.16 73 ASP A N 1
ATOM 552 C CA . ASP A 1 73 ? 17.311 15.443 -11.496 1.00 59.16 73 ASP A CA 1
ATOM 553 C C . ASP A 1 73 ? 18.074 16.473 -10.645 1.00 59.16 73 ASP A C 1
ATOM 555 O O . ASP A 1 73 ? 18.386 17.570 -11.099 1.00 59.16 73 ASP A O 1
ATOM 559 N N . ASP A 1 74 ? 18.310 16.154 -9.374 1.00 55.94 74 ASP A N 1
ATOM 560 C CA . ASP A 1 74 ? 19.264 16.872 -8.547 1.00 55.94 74 ASP A CA 1
ATOM 561 C C . ASP A 1 74 ? 20.649 16.434 -9.025 1.00 55.94 74 ASP A C 1
ATOM 563 O O . ASP A 1 74 ? 21.119 15.345 -8.701 1.00 55.94 74 ASP A O 1
ATOM 567 N N . GLU A 1 75 ? 21.174 17.268 -9.925 1.00 53.50 75 GLU A N 1
ATOM 568 C CA . GLU A 1 75 ? 22.553 17.426 -10.385 1.00 53.50 75 GLU A CA 1
ATOM 569 C C . GLU A 1 75 ? 23.411 16.157 -10.309 1.00 53.50 75 GLU A C 1
ATOM 571 O O . GLU A 1 75 ? 23.916 15.766 -9.255 1.00 53.50 75 GLU A O 1
ATOM 576 N N . ASP A 1 76 ? 23.631 15.558 -11.484 1.00 50.19 76 ASP A N 1
ATOM 577 C CA . ASP A 1 76 ? 24.819 14.761 -11.767 1.00 50.19 76 ASP A CA 1
ATOM 578 C C . ASP A 1 76 ? 26.055 15.585 -11.349 1.00 50.19 76 ASP A C 1
ATOM 580 O O . ASP A 1 76 ? 26.595 16.377 -12.118 1.00 50.19 76 ASP A O 1
ATOM 584 N N . GLY A 1 77 ? 26.480 15.429 -10.094 1.00 47.84 77 GLY A N 1
ATOM 585 C CA . GLY A 1 77 ? 27.827 15.754 -9.672 1.00 47.84 77 GLY A CA 1
ATOM 586 C C . GLY A 1 77 ? 28.749 14.839 -10.457 1.00 47.84 77 GLY A C 1
ATOM 587 O O . GLY A 1 77 ? 28.902 13.667 -10.113 1.00 47.84 77 GLY A O 1
ATOM 588 N N . GLU A 1 78 ? 29.286 15.364 -11.555 1.00 51.47 78 GLU A N 1
ATOM 589 C CA . GLU A 1 78 ? 30.464 14.824 -12.213 1.00 51.47 78 GLU A CA 1
ATOM 590 C C . GLU A 1 78 ? 31.551 14.611 -11.151 1.00 51.47 78 GLU A C 1
ATOM 592 O O . GLU A 1 78 ? 32.184 15.556 -10.686 1.00 51.47 78 GLU A O 1
ATOM 597 N N . GLU A 1 79 ? 31.771 13.363 -10.753 1.00 46.22 79 GLU A N 1
ATOM 598 C CA . GLU A 1 79 ? 33.085 12.932 -10.294 1.00 46.22 79 GLU A CA 1
ATOM 599 C C . GLU A 1 79 ? 33.650 12.016 -11.377 1.00 46.22 79 GLU A C 1
ATOM 601 O O . GLU A 1 79 ? 33.466 10.797 -11.367 1.00 46.22 79 GLU A O 1
ATOM 606 N N . ASP A 1 80 ? 34.291 12.661 -12.354 1.00 43.12 80 ASP A N 1
ATOM 607 C CA . ASP A 1 80 ? 35.290 12.045 -13.218 1.00 43.12 80 ASP A CA 1
ATOM 608 C C . ASP A 1 80 ? 36.377 11.387 -12.348 1.00 43.12 80 ASP A C 1
ATOM 610 O O . ASP A 1 80 ? 37.064 12.067 -11.580 1.00 43.12 80 ASP A O 1
ATOM 614 N N . PHE A 1 81 ? 36.562 10.074 -12.505 1.00 45.91 81 PHE A N 1
ATOM 615 C CA . PHE A 1 81 ? 37.772 9.345 -12.110 1.00 45.91 81 PHE A CA 1
ATOM 616 C C . PHE A 1 81 ? 38.186 8.374 -13.216 1.00 45.91 81 PHE A C 1
ATOM 618 O O . PHE A 1 81 ? 37.324 7.584 -13.671 1.00 45.91 81 PHE A O 1
#

Foldseek 3Di:
DPDQPFPFFWFKWWWADPDDFDTDTDGFFTWDQDPVVRDIGTDGPHDDDPRTPPDMDTDTPPDDDDDDDTPDCPDPPDPDD

Radius of gyration: 16.65 Å; chains: 1; bounding box: 50×29×40 Å

Secondary structure (DSSP, 8-state):
---------EEEEEEEE-SSS-EEEEEEEEEEEETTTTEEEEEESS---SSEEEEEEEEETTSPPPPPPPPP---------

pLDDT: mean 79.26, std 15.79, range [40.78, 96.12]